Protein AF-A0A1Q3ZZP5-F1 (afdb_monomer_lite)

pLDDT: mean 82.34, std 14.44, range [40.31, 96.81]

Secondary structure (DSSP, 8-state):
-------S----SS---HHHHHHHHHHHHHHHHHHHHHHHHHTPPPPHHHHHTTGGGSPPPTTGGGGGG-

Radius of gyration: 25.94 Å; chains: 1; bounding box: 69×25×57 Å

Foldseek 3Di:
DPPPVPPPDDDPDDDDDPVRVVVVVVVVVVVVVVVVVVVCVVPDDDDPCNVCVVVVPDPDDVPCVCVVVD

Structure (mmCIF, N/CA/C/O backbone):
data_AF-A0A1Q3ZZP5-F1
#
_entry.id   AF-A0A1Q3ZZP5-F1
#
loop_
_atom_site.group_PDB
_atom_site.id
_atom_site.type_symbol
_atom_site.label_atom_id
_atom_site.label_alt_id
_atom_site.label_comp_id
_atom_site.label_asym_id
_atom_site.label_entity_id
_atom_site.label_seq_id
_atom_site.pdbx_PDB_ins_code
_atom_site.Cartn_x
_atom_site.Cartn_y
_atom_site.Cartn_z
_atom_site.occupancy
_atom_site.B_iso_or_equiv
_atom_site.auth_seq_id
_atom_site.auth_comp_id
_atom_site.auth_asym_id
_atom_site.auth_atom_id
_atom_site.pdbx_PDB_model_num
ATOM 1 N N . MET A 1 1 ? -29.261 4.962 -8.001 1.00 41.16 1 MET A N 1
ATOM 2 C CA . MET A 1 1 ? -28.130 4.095 -7.619 1.00 41.16 1 MET A CA 1
ATOM 3 C C . MET A 1 1 ? -27.433 4.776 -6.463 1.00 41.16 1 MET A C 1
ATOM 5 O O . MET A 1 1 ? -26.640 5.673 -6.699 1.00 41.16 1 MET A O 1
ATOM 9 N N . SER A 1 2 ? -27.826 4.455 -5.232 1.00 40.31 2 SER A N 1
ATOM 10 C CA . SER A 1 2 ? -27.096 4.944 -4.065 1.00 40.31 2 SER A CA 1
ATOM 11 C C . SER A 1 2 ? -25.804 4.148 -4.000 1.00 40.31 2 SER A C 1
ATOM 13 O O . SER A 1 2 ? -25.842 2.936 -3.797 1.00 40.31 2 SER A O 1
ATOM 15 N N . GLU A 1 3 ? -24.685 4.813 -4.259 1.00 46.31 3 GLU A N 1
ATOM 16 C CA . GLU A 1 3 ? -23.367 4.306 -3.908 1.00 46.31 3 GLU A CA 1
ATOM 17 C C . GLU A 1 3 ? -23.371 4.195 -2.385 1.00 46.31 3 GLU A C 1
ATOM 19 O O . GLU A 1 3 ? -23.310 5.194 -1.675 1.00 46.31 3 GLU A O 1
ATOM 24 N N . ASN A 1 4 ? -23.631 2.992 -1.883 1.00 42.16 4 ASN A N 1
ATOM 25 C CA . ASN A 1 4 ? -23.393 2.676 -0.491 1.00 42.16 4 ASN A CA 1
ATOM 26 C C . ASN A 1 4 ? -21.889 2.412 -0.443 1.00 42.16 4 ASN A C 1
ATOM 28 O O . ASN A 1 4 ? -21.477 1.398 -1.014 1.00 42.16 4 ASN A O 1
ATOM 32 N N . PRO A 1 5 ? -21.052 3.315 0.104 1.00 46.91 5 PRO A N 1
ATOM 33 C CA . PRO A 1 5 ? -19.653 2.997 0.305 1.00 46.91 5 PRO A CA 1
ATOM 34 C C . PRO A 1 5 ? -19.650 1.892 1.353 1.00 46.91 5 PRO A C 1
ATOM 36 O O . PRO A 1 5 ? -19.709 2.165 2.551 1.00 46.91 5 PRO A O 1
ATOM 39 N N . GLU A 1 6 ? -19.710 0.637 0.902 1.00 51.88 6 GLU A N 1
ATOM 40 C CA . GLU A 1 6 ? -19.583 -0.501 1.790 1.00 51.88 6 GLU A CA 1
ATOM 41 C C . GLU A 1 6 ? -18.329 -0.250 2.613 1.00 51.88 6 GLU A C 1
ATOM 43 O O . GLU A 1 6 ? -17.240 -0.053 2.069 1.00 51.88 6 GLU A O 1
ATOM 48 N N . LEU A 1 7 ? -18.517 -0.144 3.927 1.00 57.00 7 LEU A N 1
ATOM 49 C CA . LEU A 1 7 ? -17.430 -0.017 4.878 1.00 57.00 7 LEU A CA 1
ATOM 50 C C . LEU A 1 7 ? -16.370 -1.055 4.508 1.00 57.00 7 LEU A C 1
ATOM 52 O O . LEU A 1 7 ? -16.619 -2.255 4.600 1.00 57.00 7 LEU A O 1
ATOM 56 N N . ALA A 1 8 ? -15.192 -0.590 4.084 1.00 73.44 8 ALA A N 1
ATOM 57 C CA . ALA A 1 8 ? -14.118 -1.461 3.606 1.00 73.44 8 ALA A CA 1
ATOM 58 C C . ALA A 1 8 ? -13.638 -2.459 4.679 1.00 73.44 8 ALA A C 1
ATOM 60 O O . ALA A 1 8 ? -12.920 -3.409 4.376 1.00 73.44 8 ALA A O 1
ATOM 61 N N . ILE A 1 9 ? -14.017 -2.237 5.942 1.00 82.56 9 ILE A N 1
ATOM 62 C CA . ILE A 1 9 ? -13.613 -3.019 7.103 1.00 82.56 9 ILE A CA 1
ATOM 63 C C . ILE A 1 9 ? -14.846 -3.278 7.975 1.00 82.56 9 ILE A C 1
ATOM 65 O O . ILE A 1 9 ? -15.552 -2.349 8.366 1.00 82.56 9 ILE A O 1
ATOM 69 N N . ARG A 1 10 ? -15.080 -4.551 8.317 1.00 90.44 10 ARG A N 1
ATOM 70 C CA . ARG A 1 10 ? -16.118 -4.983 9.264 1.00 90.44 10 ARG A CA 1
ATOM 71 C C . ARG A 1 10 ? -15.475 -5.480 10.555 1.00 90.44 10 ARG A C 1
ATOM 73 O O . ARG A 1 10 ? -14.715 -6.446 10.527 1.00 90.44 10 ARG A O 1
ATOM 80 N N . VAL A 1 11 ? -15.837 -4.874 11.684 1.00 92.19 11 VAL A N 1
ATOM 81 C CA . VAL A 1 11 ? -15.459 -5.357 13.021 1.00 92.19 11 VAL 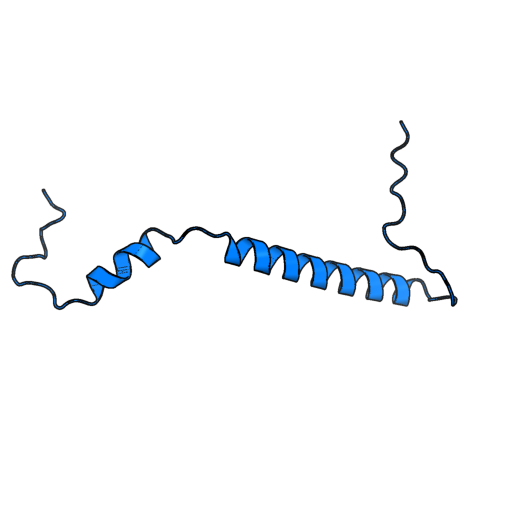A CA 1
ATOM 82 C C . VAL A 1 11 ? -16.336 -6.559 13.374 1.00 92.19 11 VAL A C 1
ATOM 84 O O . VAL A 1 11 ? -17.560 -6.471 13.337 1.00 92.19 11 VAL A O 1
ATOM 87 N N . VAL A 1 12 ? -15.715 -7.701 13.670 1.00 95.50 12 VAL A N 1
ATOM 88 C CA . VAL A 1 12 ? -16.419 -8.963 13.978 1.00 95.50 12 VAL A CA 1
ATOM 89 C C . VAL A 1 12 ? -16.434 -9.305 15.471 1.00 95.50 12 VAL A C 1
ATOM 91 O O . VAL A 1 12 ? -17.081 -10.269 15.868 1.00 95.50 12 VAL A O 1
ATOM 94 N N . GLY A 1 13 ? -15.742 -8.523 16.303 1.00 93.06 13 GLY A N 1
ATOM 95 C CA . GLY A 1 13 ? -15.715 -8.681 17.755 1.00 93.06 13 GLY A CA 1
ATOM 96 C C . GLY A 1 13 ? -14.993 -7.525 18.450 1.00 93.06 13 GLY A C 1
ATOM 97 O O . GLY A 1 13 ? -14.160 -6.860 17.835 1.00 93.06 13 GLY A O 1
ATOM 98 N N . GLY A 1 14 ? -15.313 -7.315 19.730 1.00 95.12 14 GLY A N 1
ATOM 99 C CA . GLY A 1 14 ? -14.864 -6.159 20.515 1.00 95.12 14 GLY A CA 1
ATOM 100 C C . GLY A 1 14 ? -15.721 -4.909 20.293 1.00 95.12 14 GLY A C 1
ATOM 101 O O . GLY A 1 14 ? -16.675 -4.936 19.518 1.00 95.12 14 GLY A O 1
ATOM 102 N N . ASP A 1 15 ? -15.367 -3.828 20.986 1.00 95.31 15 ASP A N 1
ATOM 103 C CA . ASP A 1 15 ? -15.964 -2.494 20.833 1.00 95.31 15 ASP A CA 1
ATOM 104 C C . ASP A 1 15 ? -14.830 -1.457 20.740 1.00 95.31 15 ASP A C 1
ATOM 106 O O . ASP A 1 15 ? -14.503 -0.805 21.734 1.00 95.31 15 ASP A O 1
ATOM 110 N N . PRO A 1 16 ? -14.105 -1.407 19.603 1.00 94.69 16 PRO A N 1
ATOM 111 C CA . PRO A 1 16 ? -12.997 -0.480 19.448 1.00 94.69 16 PRO A CA 1
ATOM 112 C C . PRO A 1 16 ? -13.520 0.949 19.472 1.00 94.69 16 PRO A C 1
ATOM 114 O O . PRO A 1 16 ? -14.533 1.279 18.850 1.00 94.69 16 PRO A O 1
ATOM 117 N N . THR A 1 17 ? -12.780 1.821 20.142 1.00 96.62 17 THR A N 1
ATOM 118 C CA . THR A 1 17 ? -13.076 3.248 20.097 1.00 96.62 17 THR A CA 1
ATOM 119 C C . THR A 1 17 ? -12.944 3.776 18.660 1.00 96.62 17 THR A C 1
ATOM 121 O O . THR A 1 17 ? -12.206 3.208 17.844 1.00 96.62 17 THR A O 1
ATOM 124 N N . PRO A 1 18 ? -13.616 4.893 18.322 1.00 94.06 18 PRO A N 1
ATOM 125 C CA . PRO A 1 18 ? -13.483 5.505 16.999 1.00 94.06 18 PRO A CA 1
ATOM 126 C C . PRO A 1 18 ? -12.027 5.804 16.618 1.00 94.06 18 PRO A C 1
ATOM 128 O O . PRO A 1 18 ? -11.643 5.637 15.462 1.00 94.06 18 PRO A O 1
ATOM 131 N N . GLU A 1 19 ? -11.214 6.194 17.602 1.00 96.00 19 GLU A N 1
ATOM 132 C CA . GLU A 1 19 ? -9.791 6.486 17.424 1.00 96.00 19 GLU A CA 1
ATOM 133 C C . GLU A 1 19 ? -8.990 5.226 17.072 1.00 96.00 19 GLU A C 1
ATOM 135 O O . GLU A 1 19 ? -8.198 5.229 16.133 1.00 96.00 19 GLU A O 1
ATOM 140 N N . GLU A 1 20 ? -9.229 4.116 17.773 1.00 96.31 20 GLU A N 1
ATOM 141 C CA . GLU A 1 20 ? -8.556 2.843 17.495 1.00 96.31 20 GLU A CA 1
ATOM 142 C C . GLU A 1 20 ? -8.920 2.301 16.110 1.00 96.31 20 GLU A C 1
ATOM 144 O O . GLU A 1 20 ? -8.050 1.808 15.387 1.00 96.31 20 GLU A O 1
ATOM 149 N N . LEU A 1 21 ? -10.186 2.431 15.701 1.00 94.81 21 LEU A N 1
ATOM 150 C CA . LEU A 1 21 ? -10.623 2.029 14.366 1.00 94.81 21 LEU A CA 1
ATOM 151 C C . LEU A 1 21 ? -9.974 2.895 13.273 1.00 9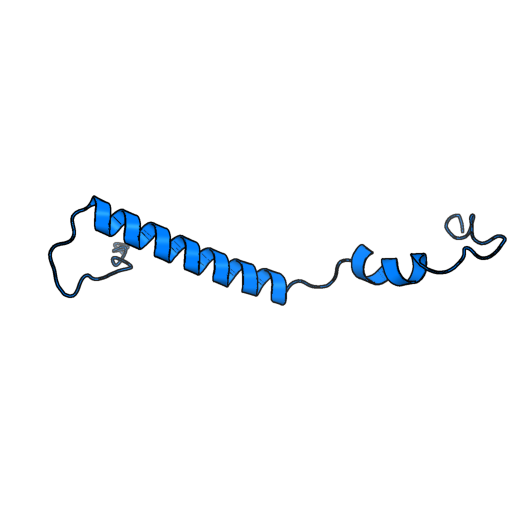4.81 21 LEU A C 1
ATOM 153 O O . LEU A 1 21 ? -9.545 2.367 12.241 1.00 94.81 21 LEU A O 1
ATOM 157 N N . ALA A 1 22 ? -9.862 4.206 13.501 1.00 93.12 22 ALA A N 1
ATOM 158 C CA . ALA A 1 22 ? -9.180 5.125 12.593 1.00 93.12 22 ALA A CA 1
ATOM 159 C C . ALA A 1 22 ? -7.683 4.797 12.484 1.00 93.12 22 ALA A C 1
ATOM 161 O O . ALA A 1 22 ? -7.160 4.675 11.374 1.00 93.12 22 ALA A O 1
ATOM 162 N N . ALA A 1 23 ? -7.014 4.567 13.617 1.00 96.06 23 ALA A N 1
ATOM 163 C CA . ALA A 1 23 ? -5.606 4.187 13.660 1.00 96.06 23 ALA A CA 1
ATOM 164 C C . ALA A 1 23 ? -5.348 2.869 12.912 1.00 96.06 23 ALA A C 1
ATOM 166 O O . ALA A 1 23 ? -4.455 2.801 12.065 1.00 96.06 23 ALA A O 1
ATOM 167 N N . ALA A 1 24 ? -6.164 1.839 13.154 1.00 94.12 24 ALA A N 1
ATOM 168 C CA . ALA A 1 24 ? -6.062 0.563 12.448 1.00 94.12 24 ALA A CA 1
ATOM 169 C C . ALA A 1 24 ? -6.267 0.728 10.932 1.00 94.12 24 ALA A C 1
ATOM 171 O O . ALA A 1 24 ? -5.513 0.167 10.135 1.00 94.12 24 ALA A O 1
ATOM 172 N N . THR A 1 25 ? -7.245 1.542 10.528 1.00 93.50 25 THR A N 1
ATOM 173 C CA . THR A 1 25 ? -7.511 1.836 9.112 1.00 93.50 25 THR A CA 1
ATOM 174 C C . THR A 1 25 ? -6.321 2.531 8.452 1.00 93.50 25 THR A C 1
ATOM 176 O O . THR A 1 25 ? -5.910 2.124 7.366 1.00 93.50 25 THR A O 1
ATOM 179 N N . ALA A 1 26 ? -5.719 3.521 9.114 1.00 95.56 26 ALA A N 1
ATOM 180 C CA . ALA A 1 26 ? -4.559 4.244 8.595 1.00 95.56 26 ALA A CA 1
ATOM 181 C C . ALA A 1 26 ? -3.339 3.325 8.407 1.00 95.56 26 ALA A C 1
ATOM 183 O O . ALA A 1 26 ? -2.655 3.397 7.385 1.00 95.56 26 ALA A O 1
ATOM 184 N N . VAL A 1 27 ? -3.094 2.414 9.356 1.00 96.81 27 VAL A N 1
ATOM 185 C CA . VAL A 1 27 ? -2.021 1.412 9.246 1.00 96.81 27 VAL A CA 1
ATOM 186 C C . VAL A 1 27 ? -2.265 0.475 8.062 1.00 96.81 27 VAL A C 1
ATOM 188 O O . VAL A 1 27 ? -1.351 0.231 7.273 1.00 96.81 27 VAL A O 1
ATOM 191 N N . LEU A 1 28 ? -3.496 -0.023 7.901 1.00 95.31 28 LEU A N 1
ATOM 192 C CA . LEU A 1 28 ? -3.856 -0.897 6.780 1.00 95.31 28 LEU A CA 1
ATOM 193 C C . LEU A 1 28 ? -3.712 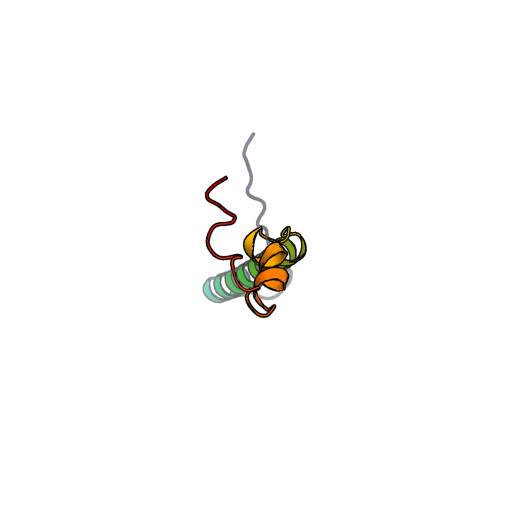-0.183 5.430 1.00 95.31 28 LEU A C 1
ATOM 195 O O . LEU A 1 28 ? -3.162 -0.761 4.495 1.00 95.31 28 LEU A O 1
ATOM 199 N N . GLN A 1 29 ? -4.146 1.076 5.332 1.00 94.19 29 GLN A N 1
ATOM 200 C CA . GLN A 1 29 ? -3.963 1.895 4.131 1.00 94.19 29 GLN A CA 1
ATOM 201 C C . GLN A 1 29 ? -2.479 2.087 3.801 1.00 94.19 29 GLN A C 1
ATOM 203 O O . GLN A 1 29 ? -2.075 1.841 2.667 1.00 94.19 29 GLN A O 1
ATOM 208 N N . GLY A 1 30 ? -1.648 2.421 4.794 1.00 94.75 30 GLY A N 1
ATOM 209 C CA . GLY A 1 30 ? -0.203 2.555 4.605 1.00 94.75 30 GLY A CA 1
ATOM 210 C C . GLY A 1 30 ? 0.460 1.266 4.106 1.00 94.75 30 GLY A C 1
ATOM 211 O O . GLY A 1 30 ? 1.268 1.305 3.178 1.00 94.75 30 GLY A O 1
ATOM 212 N N . ALA A 1 31 ? 0.073 0.111 4.656 1.00 95.38 31 ALA A N 1
ATOM 213 C CA . ALA A 1 31 ? 0.583 -1.187 4.213 1.00 95.38 31 ALA A CA 1
ATOM 214 C C . ALA A 1 31 ? 0.176 -1.515 2.763 1.00 95.38 31 ALA A C 1
ATOM 216 O O . ALA A 1 31 ? 0.984 -2.031 1.984 1.00 95.38 31 ALA A O 1
ATOM 217 N N . LEU A 1 32 ? -1.064 -1.194 2.377 1.00 93.25 32 LEU A N 1
ATOM 218 C CA . LEU A 1 32 ? -1.541 -1.368 1.002 1.00 93.25 32 LEU A CA 1
ATOM 219 C C . LEU A 1 32 ? -0.807 -0.443 0.023 1.00 93.25 32 LEU A C 1
ATOM 221 O O . LEU A 1 32 ? -0.411 -0.889 -1.058 1.00 93.25 32 LEU A O 1
ATOM 225 N N . ASP A 1 33 ? -0.570 0.811 0.402 1.00 93.00 33 ASP A N 1
ATOM 226 C CA . ASP A 1 33 ? 0.182 1.769 -0.409 1.00 93.00 33 ASP A CA 1
ATOM 227 C C . ASP A 1 33 ? 1.640 1.348 -0.599 1.00 93.00 33 ASP A C 1
ATOM 229 O O . ASP A 1 33 ? 2.190 1.479 -1.701 1.00 93.00 33 ASP A O 1
ATOM 233 N N . GLU A 1 34 ? 2.265 0.798 0.443 1.00 92.38 34 GLU A N 1
ATOM 234 C CA . GLU A 1 34 ? 3.611 0.240 0.360 1.00 92.38 34 GLU A CA 1
ATOM 235 C C . GLU A 1 34 ? 3.655 -0.947 -0.606 1.00 92.38 34 GLU A C 1
ATOM 237 O O . GLU A 1 34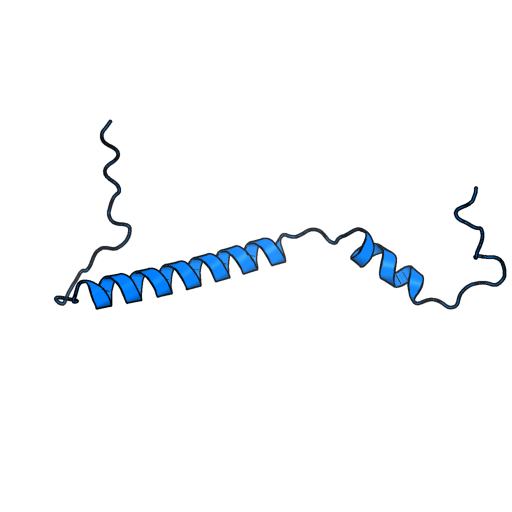 ? 4.490 -0.962 -1.518 1.00 92.38 34 GLU A O 1
ATOM 242 N N . LEU A 1 35 ? 2.721 -1.894 -0.475 1.00 91.69 35 LEU A N 1
ATOM 243 C CA . LEU A 1 35 ? 2.614 -3.050 -1.365 1.00 91.69 35 LEU A CA 1
ATOM 244 C C . LEU A 1 35 ? 2.399 -2.617 -2.822 1.00 91.69 35 LEU A C 1
ATOM 246 O O . LEU A 1 35 ? 3.086 -3.095 -3.733 1.00 91.69 35 LEU A O 1
ATOM 250 N N . ALA A 1 36 ? 1.500 -1.660 -3.054 1.00 88.31 36 ALA A N 1
ATOM 251 C CA . ALA A 1 36 ? 1.266 -1.090 -4.374 1.00 88.31 36 ALA A CA 1
ATOM 252 C C . ALA A 1 36 ? 2.518 -0.371 -4.907 1.00 88.31 36 ALA A C 1
ATOM 254 O O . ALA A 1 36 ? 2.870 -0.504 -6.081 1.00 88.31 36 ALA A O 1
ATOM 255 N N . GLY A 1 37 ? 3.239 0.358 -4.053 1.00 87.06 37 GLY A N 1
ATOM 256 C CA . GLY A 1 37 ? 4.508 1.005 -4.382 1.00 87.06 37 GLY A CA 1
ATOM 257 C C . GLY A 1 37 ? 5.610 0.012 -4.753 1.00 87.06 37 GLY A C 1
ATOM 258 O O . GLY A 1 37 ? 6.340 0.240 -5.720 1.00 87.06 37 GLY A O 1
ATOM 259 N N . MET A 1 38 ? 5.714 -1.108 -4.037 1.00 85.25 38 MET A N 1
ATOM 260 C CA . MET A 1 38 ? 6.626 -2.206 -4.362 1.00 85.25 38 MET A CA 1
ATOM 261 C C . MET A 1 38 ? 6.284 -2.825 -5.714 1.00 85.25 38 MET A C 1
ATOM 263 O O . MET A 1 38 ? 7.178 -3.007 -6.541 1.00 85.25 38 MET A O 1
ATOM 267 N N . HIS A 1 39 ? 4.999 -3.073 -5.973 1.00 79.88 39 HIS A N 1
ATOM 268 C CA . HIS A 1 39 ? 4.543 -3.592 -7.257 1.00 79.88 39 HIS A CA 1
ATOM 269 C C . HIS A 1 39 ? 4.880 -2.629 -8.406 1.00 79.88 39 HIS A C 1
ATOM 271 O O . HIS A 1 39 ? 5.474 -3.043 -9.402 1.00 79.88 39 HIS A O 1
ATOM 277 N N . ARG A 1 40 ? 4.618 -1.323 -8.239 1.00 81.00 40 ARG A N 1
ATOM 278 C CA . ARG A 1 40 ? 4.998 -0.290 -9.221 1.00 81.00 40 ARG A CA 1
ATOM 279 C C . ARG A 1 40 ? 6.505 -0.2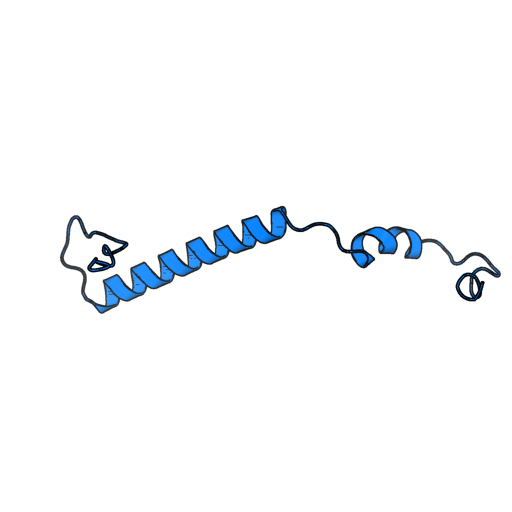60 -9.478 1.00 81.00 40 ARG A C 1
ATOM 281 O O . ARG A 1 40 ? 6.920 -0.157 -10.627 1.00 81.00 40 ARG A O 1
ATOM 288 N N . ARG A 1 41 ? 7.332 -0.368 -8.431 1.00 79.50 41 ARG A N 1
ATOM 289 C CA . ARG A 1 41 ? 8.799 -0.422 -8.570 1.00 79.50 41 ARG A CA 1
ATOM 290 C C . ARG A 1 41 ? 9.258 -1.669 -9.324 1.00 79.50 41 ARG A C 1
ATOM 292 O O . ARG A 1 41 ? 10.137 -1.553 -10.171 1.00 79.50 41 ARG A O 1
ATOM 299 N N . ALA A 1 42 ? 8.661 -2.828 -9.050 1.00 77.38 42 ALA A N 1
ATOM 300 C CA . ALA A 1 42 ? 8.993 -4.080 -9.727 1.00 77.38 42 ALA A CA 1
ATOM 301 C C . ALA A 1 42 ? 8.599 -4.073 -11.215 1.00 77.38 42 ALA A C 1
ATOM 303 O O . ALA A 1 42 ? 9.324 -4.616 -12.042 1.00 77.38 42 ALA A O 1
ATOM 304 N N . GLN A 1 43 ? 7.480 -3.431 -11.561 1.00 81.31 43 GLN A N 1
ATOM 305 C CA . GLN A 1 43 ? 6.988 -3.318 -12.941 1.00 81.31 43 GLN A CA 1
ATOM 306 C C . GLN A 1 43 ? 7.602 -2.145 -13.724 1.00 81.31 43 GLN A C 1
ATOM 308 O O . GLN A 1 43 ? 7.315 -1.961 -14.907 1.00 81.31 43 GLN A O 1
ATOM 313 N N . ARG A 1 44 ? 8.447 -1.323 -13.094 1.00 87.75 44 ARG A N 1
ATOM 314 C CA . ARG A 1 44 ? 9.045 -0.160 -13.751 1.00 87.75 44 ARG A CA 1
ATOM 315 C C . ARG A 1 44 ? 10.069 -0.606 -14.793 1.00 87.75 44 ARG A C 1
ATOM 317 O O . ARG A 1 44 ? 11.089 -1.211 -14.465 1.00 87.75 44 ARG A O 1
ATOM 324 N N . SER A 1 45 ? 9.854 -0.211 -16.046 1.00 85.69 45 SER A N 1
ATOM 325 C CA . SER A 1 45 ? 10.867 -0.341 -17.092 1.00 85.69 45 SER A CA 1
ATOM 326 C C . SER A 1 45 ? 12.128 0.452 -16.736 1.00 85.69 45 SER A C 1
ATOM 328 O O . SER A 1 45 ? 12.036 1.576 -16.234 1.00 85.69 45 SER A O 1
ATOM 330 N N . MET A 1 46 ? 13.304 -0.096 -17.055 1.00 86.75 46 MET A N 1
ATOM 331 C CA . MET A 1 46 ? 14.567 0.632 -16.915 1.00 86.75 46 MET A CA 1
ATOM 332 C C . MET A 1 46 ? 14.530 1.940 -17.705 1.00 86.75 46 MET A C 1
ATOM 334 O O . MET A 1 46 ? 14.165 1.955 -18.885 1.00 86.75 46 MET A O 1
ATOM 338 N N . THR A 1 47 ? 14.980 3.017 -17.072 1.00 89.12 47 THR A N 1
ATOM 339 C CA . THR A 1 47 ? 15.159 4.308 -17.741 1.00 89.12 47 THR A CA 1
ATOM 340 C C . THR A 1 47 ? 16.276 4.253 -18.772 1.00 89.12 47 THR A C 1
ATOM 342 O O . THR A 1 47 ? 17.183 3.418 -18.697 1.00 89.12 47 THR A O 1
ATOM 345 N N . THR A 1 48 ? 16.246 5.194 -19.714 1.00 87.38 48 THR A N 1
ATOM 346 C CA . THR A 1 48 ? 17.318 5.395 -20.696 1.00 87.38 48 THR A CA 1
ATOM 347 C C . THR A 1 48 ? 18.675 5.564 -20.006 1.00 87.38 48 THR A C 1
ATOM 349 O O . THR A 1 48 ? 19.624 4.857 -20.333 1.00 87.38 48 THR A O 1
ATOM 352 N N . TRP A 1 49 ? 18.739 6.371 -18.940 1.00 85.88 49 TRP A N 1
ATOM 353 C CA . TRP A 1 49 ? 19.953 6.541 -18.135 1.00 85.88 49 TRP A CA 1
ATOM 354 C C . TRP A 1 49 ? 20.460 5.232 -17.510 1.00 85.88 49 TRP A C 1
ATOM 356 O O . TRP A 1 49 ? 21.640 4.897 -17.618 1.00 85.88 49 TRP A O 1
ATOM 366 N N . GLU A 1 50 ? 19.587 4.450 -16.867 1.00 89.56 50 GLU A N 1
ATOM 367 C CA . GLU A 1 50 ? 19.972 3.171 -16.248 1.00 89.56 50 GLU A CA 1
ATOM 368 C C . GLU A 1 50 ? 20.481 2.149 -17.272 1.00 89.56 50 GLU A C 1
ATOM 370 O O . GLU A 1 50 ? 21.338 1.323 -16.937 1.00 89.56 50 GLU A O 1
ATOM 375 N N . ARG A 1 51 ? 19.967 2.214 -18.506 1.00 86.62 51 ARG A N 1
ATOM 376 C CA . ARG A 1 51 ? 20.385 1.377 -19.634 1.00 86.62 51 ARG A CA 1
ATOM 377 C C . ARG A 1 51 ? 21.758 1.794 -20.165 1.00 86.62 51 ARG A C 1
ATOM 379 O O . ARG A 1 51 ? 22.629 0.943 -20.334 1.00 86.62 51 ARG A O 1
ATOM 386 N N . GLU A 1 52 ? 21.970 3.090 -20.369 1.00 85.38 52 GLU A N 1
ATOM 387 C CA . GLU A 1 52 ? 23.152 3.633 -21.051 1.00 85.38 52 GLU A CA 1
ATOM 388 C C . GLU A 1 52 ? 24.354 3.869 -20.123 1.00 85.38 52 GLU A C 1
ATOM 390 O O . GLU A 1 52 ? 25.502 3.788 -20.569 1.00 85.38 52 GLU A O 1
ATOM 395 N N . ARG A 1 53 ? 24.144 4.038 -18.806 1.00 86.56 53 ARG A N 1
ATOM 396 C CA . ARG A 1 53 ? 25.226 4.305 -17.831 1.00 86.56 53 ARG A CA 1
ATOM 397 C C . ARG A 1 53 ? 26.356 3.273 -17.827 1.00 86.56 53 ARG A C 1
ATOM 399 O O . ARG A 1 53 ? 27.459 3.576 -17.383 1.00 86.56 53 ARG A O 1
ATOM 406 N N . ARG A 1 54 ? 26.095 2.033 -18.264 1.00 80.00 54 ARG A N 1
ATOM 407 C CA . ARG A 1 54 ? 27.125 0.980 -18.340 1.00 80.00 54 ARG A CA 1
ATOM 408 C C . ARG A 1 54 ? 28.185 1.310 -19.393 1.00 80.00 54 ARG A C 1
ATOM 410 O O . ARG A 1 54 ? 29.354 1.016 -19.168 1.00 80.00 54 ARG A O 1
ATOM 417 N N . GLY A 1 55 ? 27.791 1.951 -20.496 1.00 78.00 55 GLY A N 1
ATOM 418 C CA . GLY A 1 55 ? 28.710 2.410 -21.539 1.00 78.00 55 GLY A CA 1
ATOM 419 C C . GLY A 1 55 ? 29.625 3.538 -21.061 1.00 78.00 55 GLY A C 1
ATOM 420 O O . GLY A 1 55 ? 30.790 3.578 -21.442 1.00 78.00 55 GLY A O 1
ATOM 421 N N . LEU A 1 56 ? 29.132 4.380 -20.146 1.00 78.31 56 LEU A N 1
ATOM 422 C CA . LEU A 1 56 ? 29.866 5.516 -19.576 1.00 78.31 56 LEU A CA 1
ATOM 423 C C . LEU A 1 56 ? 30.965 5.120 -18.574 1.00 78.31 56 LEU A C 1
ATOM 425 O O . LEU A 1 56 ? 31.798 5.949 -18.230 1.00 78.31 56 LEU A O 1
ATOM 429 N N . ARG A 1 57 ? 30.996 3.867 -18.092 1.00 81.06 57 ARG A N 1
ATOM 430 C CA . ARG A 1 57 ? 32.045 3.376 -17.171 1.00 81.06 57 ARG A CA 1
ATOM 431 C C . ARG A 1 57 ? 33.304 2.877 -17.880 1.00 81.06 57 ARG A C 1
ATOM 433 O O . ARG A 1 57 ? 34.190 2.319 -17.235 1.00 81.06 57 ARG A O 1
ATOM 440 N N . ARG A 1 58 ? 33.372 3.013 -19.201 1.00 78.25 58 ARG A N 1
ATOM 441 C CA . ARG A 1 58 ? 34.556 2.656 -19.978 1.00 78.25 58 ARG A CA 1
ATOM 442 C C . ARG A 1 58 ? 35.487 3.863 -20.075 1.00 78.25 58 ARG A C 1
ATOM 444 O O . ARG A 1 58 ? 34.993 4.988 -20.121 1.00 78.25 58 ARG A O 1
ATOM 451 N N . PRO A 1 59 ? 36.812 3.647 -20.130 1.00 80.88 59 PRO A N 1
ATOM 452 C CA . PRO A 1 59 ? 37.74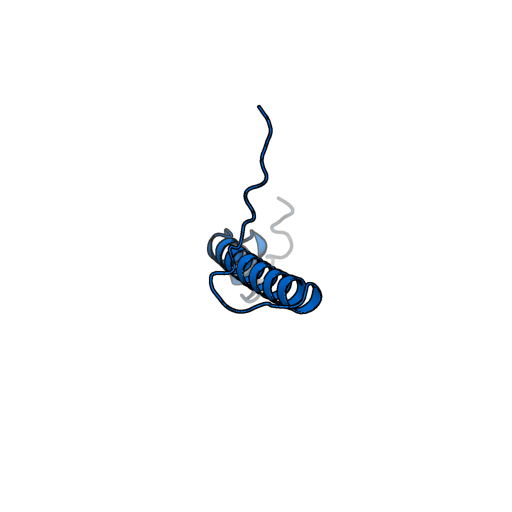5 4.716 -20.453 1.00 80.88 59 PRO A CA 1
ATOM 453 C C . PRO A 1 59 ? 37.299 5.440 -21.725 1.00 80.88 59 PRO A C 1
ATOM 455 O O . PRO A 1 59 ? 36.920 4.794 -22.708 1.00 80.88 59 PRO A O 1
ATOM 458 N N . LEU A 1 60 ? 37.328 6.772 -21.694 1.00 76.19 60 LEU A N 1
ATOM 459 C CA . LEU A 1 60 ? 37.065 7.583 -22.877 1.00 76.19 60 LEU A CA 1
ATOM 460 C C . LEU A 1 60 ? 38.108 7.238 -23.939 1.00 76.19 60 LEU A C 1
ATOM 462 O O . LEU A 1 60 ? 39.310 7.350 -23.700 1.00 76.19 60 LEU A O 1
ATOM 466 N N . GLN A 1 61 ? 37.640 6.807 -25.108 1.00 81.12 61 GLN A N 1
ATOM 467 C CA . GLN A 1 61 ? 38.524 6.594 -26.245 1.00 81.12 61 GLN A CA 1
ATOM 468 C C . GLN A 1 61 ? 39.066 7.952 -26.715 1.00 81.12 61 GLN A C 1
ATOM 470 O O . GLN A 1 61 ? 38.273 8.895 -26.857 1.00 81.12 61 GLN A O 1
ATOM 475 N N . PRO A 1 62 ? 40.380 8.082 -26.970 1.00 80.81 62 PRO A N 1
ATOM 476 C CA . PRO A 1 62 ? 40.946 9.290 -27.560 1.00 80.81 62 PRO A CA 1
ATOM 477 C C . PRO A 1 62 ? 40.174 9.691 -28.825 1.00 80.81 62 PRO A C 1
ATOM 479 O O . PRO A 1 62 ? 39.938 8.866 -29.704 1.00 80.81 62 PRO A O 1
ATOM 482 N N . GLY A 1 63 ? 39.734 10.950 -28.899 1.00 80.81 63 GLY A N 1
ATOM 483 C CA . GLY A 1 63 ? 38.944 11.463 -30.027 1.00 80.81 63 GLY A CA 1
ATOM 484 C C . GLY A 1 63 ? 37.437 11.164 -29.991 1.00 80.81 63 GLY A C 1
ATOM 485 O O . GLY A 1 63 ? 36.722 11.647 -30.857 1.00 80.81 63 GLY A O 1
ATOM 486 N N . GLY A 1 64 ? 36.912 10.441 -28.993 1.00 78.00 64 GLY A N 1
ATOM 487 C CA . GLY A 1 64 ? 35.472 10.142 -28.882 1.00 78.00 64 GLY A CA 1
ATOM 488 C C . GLY A 1 64 ? 34.583 11.306 -28.409 1.00 78.00 64 GLY A C 1
ATOM 489 O O . GLY A 1 64 ? 33.355 11.200 -28.442 1.00 78.00 64 GLY A O 1
ATOM 490 N N . TRP A 1 65 ? 35.190 12.415 -27.978 1.00 73.88 65 TRP A N 1
ATOM 491 C CA . TRP A 1 65 ? 34.525 13.576 -27.373 1.00 73.88 65 TRP A CA 1
ATOM 492 C C . TRP A 1 65 ? 33.691 14.425 -28.346 1.00 73.88 65 TRP A C 1
ATOM 494 O O . TRP A 1 65 ? 33.071 15.376 -27.914 1.00 73.88 65 TRP A O 1
ATOM 504 N N . ASN A 1 66 ? 33.672 14.147 -29.647 1.00 77.12 66 ASN A N 1
ATOM 505 C CA . ASN A 1 66 ? 32.864 14.893 -30.625 1.00 77.12 66 ASN A CA 1
ATOM 506 C C . ASN A 1 66 ? 31.841 14.001 -31.350 1.00 77.12 66 ASN A C 1
ATOM 508 O O . ASN A 1 66 ? 31.268 14.397 -32.363 1.00 77.12 66 ASN A O 1
ATOM 512 N N . SER A 1 67 ? 31.606 12.788 -30.842 1.00 72.12 67 SER A N 1
ATOM 513 C CA . SER A 1 67 ? 30.752 11.777 -31.483 1.00 72.12 67 SER A CA 1
ATOM 514 C C . SER A 1 67 ? 29.274 12.169 -31.605 1.00 72.12 67 SER A C 1
ATOM 516 O O . SER A 1 67 ? 28.591 11.645 -32.475 1.00 72.12 67 SER A O 1
ATOM 518 N N . TRP A 1 68 ? 28.793 13.104 -30.784 1.00 70.88 68 TRP A N 1
ATOM 519 C CA . TRP A 1 68 ? 27.416 13.619 -30.803 1.00 70.88 68 TRP A CA 1
ATOM 520 C C . TRP A 1 68 ? 27.181 14.776 -31.786 1.00 70.88 68 TRP A C 1
ATOM 522 O O . TRP A 1 68 ? 26.056 15.250 -31.903 1.00 70.88 68 TRP A O 1
ATOM 532 N N . ALA A 1 69 ? 28.231 15.290 -32.433 1.00 73.00 69 ALA A N 1
ATOM 533 C CA . ALA A 1 69 ? 28.159 16.438 -33.341 1.00 73.00 69 ALA A CA 1
ATOM 534 C C . ALA A 1 69 ? 27.997 16.036 -34.824 1.00 73.00 69 ALA A C 1
ATOM 536 O O . ALA A 1 69 ? 28.205 16.865 -35.709 1.00 73.00 69 ALA A O 1
ATOM 537 N N . ARG A 1 70 ? 27.682 14.764 -35.090 1.00 57.78 70 ARG A N 1
ATOM 538 C CA . ARG A 1 70 ? 27.425 14.196 -36.419 1.00 57.78 70 ARG A CA 1
ATOM 539 C C . ARG A 1 70 ? 25.957 13.821 -36.543 1.00 57.78 70 ARG A C 1
ATOM 541 O O . ARG A 1 70 ? 25.417 14.029 -37.647 1.00 57.78 70 ARG A O 1
#

Sequence (70 aa):
MSENPELAIRVVGGDPTPEELAAATAVLQGALDELAGMHRRAQRSMTTWERERRGLRRPLQPGGWNSWAR